Protein AF-A0AAV3PSY9-F1 (afdb_monomer_lite)

pLDDT: mean 85.39, std 13.4, range [37.62, 96.56]

Foldseek 3Di:
DCVVCVVVVHQDEEEQWPDWDADPPDPRAIFTDGPVCRVVVVVVVVVVRHDYYDYDGDDDDDPDPDDPPD

Secondary structure (DSSP, 8-state):
-HHHHHHTTPPPEEE----EEE-TTSSS-EEE---TTHHHHHHHHHHTT--EEE-----PPPSSS-----

Radius of gyration: 16.99 Å; chains: 1; bounding box: 44×22×37 Å

Organism: Lithospermum erythrorhizon (NCBI:txid34254)

Structure (mmCIF, N/CA/C/O backbone):
data_AF-A0AAV3PSY9-F1
#
_entry.id   AF-A0AAV3PSY9-F1
#
loop_
_atom_site.group_PDB
_atom_site.id
_atom_site.type_symbol
_atom_site.label_atom_id
_atom_site.label_alt_id
_atom_site.label_comp_id
_atom_site.label_asym_id
_atom_site.label_entity_id
_atom_site.label_seq_id
_atom_site.pdbx_PDB_ins_code
_atom_site.Cartn_x
_atom_site.Cartn_y
_atom_site.Cartn_z
_atom_site.occupancy
_atom_site.B_iso_or_equiv
_atom_site.auth_seq_id
_atom_site.auth_comp_id
_atom_site.auth_asym_id
_atom_site.auth_atom_id
_atom_site.pdbx_PDB_model_num
ATOM 1 N N . MET A 1 1 ? -12.558 -7.121 8.111 1.00 80.88 1 MET A N 1
ATOM 2 C CA . MET A 1 1 ? -11.116 -7.492 8.143 1.00 80.88 1 MET A CA 1
ATOM 3 C C . MET A 1 1 ? -10.342 -6.564 9.065 1.00 80.88 1 MET A C 1
ATOM 5 O O . MET A 1 1 ? -9.620 -7.062 9.913 1.00 80.88 1 MET A O 1
ATOM 9 N N . VAL A 1 2 ? -10.514 -5.240 8.944 1.00 89.06 2 VAL A N 1
ATOM 10 C CA . VAL A 1 2 ? -9.955 -4.277 9.911 1.00 89.06 2 VAL A CA 1
ATOM 11 C C . VAL A 1 2 ? -10.494 -4.529 11.323 1.00 89.06 2 VAL A C 1
ATOM 13 O O . VAL A 1 2 ? -9.715 -4.536 12.267 1.00 89.06 2 VAL A O 1
ATOM 16 N N . ASP A 1 3 ? -11.785 -4.844 11.449 1.00 91.38 3 ASP A N 1
ATOM 17 C CA . ASP A 1 3 ? -12.431 -5.139 12.737 1.00 91.38 3 ASP A CA 1
ATOM 18 C C . ASP A 1 3 ? -11.766 -6.314 13.463 1.00 91.38 3 ASP A C 1
ATOM 20 O O . ASP A 1 3 ? -11.423 -6.193 14.630 1.00 91.38 3 ASP A O 1
ATOM 24 N N . VAL A 1 4 ? -11.446 -7.390 12.737 1.00 94.12 4 VAL A N 1
ATOM 25 C CA . VAL A 1 4 ? -10.772 -8.581 13.286 1.00 94.12 4 VAL A CA 1
ATOM 26 C C . VAL A 1 4 ? -9.391 -8.239 13.857 1.00 94.12 4 VAL A C 1
ATOM 28 O O . VAL A 1 4 ? -9.002 -8.759 14.899 1.00 94.12 4 VAL A O 1
ATOM 31 N N . LEU A 1 5 ? -8.639 -7.350 13.197 1.00 92.88 5 LEU A N 1
ATOM 32 C CA . LEU A 1 5 ? -7.337 -6.896 13.698 1.00 92.88 5 LEU A CA 1
ATOM 33 C C . LEU A 1 5 ? -7.509 -6.094 14.992 1.00 92.88 5 LEU A C 1
ATOM 35 O O . LEU A 1 5 ? -6.782 -6.322 15.955 1.00 92.88 5 LEU A O 1
ATOM 39 N N . ILE A 1 6 ? -8.508 -5.209 15.036 1.00 92.25 6 ILE A N 1
ATOM 40 C CA . ILE A 1 6 ? -8.811 -4.387 16.213 1.00 92.25 6 ILE A CA 1
ATOM 41 C C . ILE A 1 6 ? -9.262 -5.259 17.393 1.00 92.25 6 ILE A C 1
ATOM 43 O O . ILE A 1 6 ? -8.776 -5.060 18.505 1.00 92.25 6 ILE A O 1
ATOM 47 N N . GLU A 1 7 ? -10.123 -6.254 17.159 1.00 95.75 7 GLU A N 1
ATOM 48 C CA . GLU A 1 7 ? -10.561 -7.224 18.177 1.00 95.75 7 GLU A CA 1
ATOM 49 C C . GLU A 1 7 ? -9.376 -7.977 18.798 1.00 95.75 7 GLU A C 1
ATOM 51 O O . GLU A 1 7 ? -9.368 -8.269 19.994 1.00 95.75 7 GLU A O 1
ATOM 56 N N . GLN A 1 8 ? -8.330 -8.229 18.009 1.00 96.56 8 GLN A N 1
ATOM 57 C CA . GLN A 1 8 ? -7.090 -8.851 18.471 1.00 96.56 8 GLN A CA 1
ATOM 58 C C . GLN A 1 8 ? -6.054 -7.858 19.025 1.00 96.56 8 GLN A C 1
ATOM 60 O O . GLN A 1 8 ? -4.914 -8.247 19.267 1.00 96.56 8 GLN A O 1
ATOM 65 N N . ASN A 1 9 ? -6.423 -6.591 19.262 1.00 93.38 9 ASN A N 1
ATOM 66 C CA . ASN A 1 9 ? -5.513 -5.515 19.685 1.00 93.38 9 ASN A CA 1
ATOM 67 C C . ASN A 1 9 ? -4.341 -5.263 18.709 1.00 93.38 9 ASN A C 1
ATOM 69 O O . ASN A 1 9 ? -3.286 -4.757 19.094 1.00 93.38 9 ASN A O 1
ATOM 73 N N . ILE A 1 10 ? -4.521 -5.585 17.427 1.00 94.75 10 ILE A N 1
ATOM 74 C CA . ILE A 1 10 ? -3.547 -5.340 16.363 1.00 94.75 10 ILE A CA 1
ATOM 75 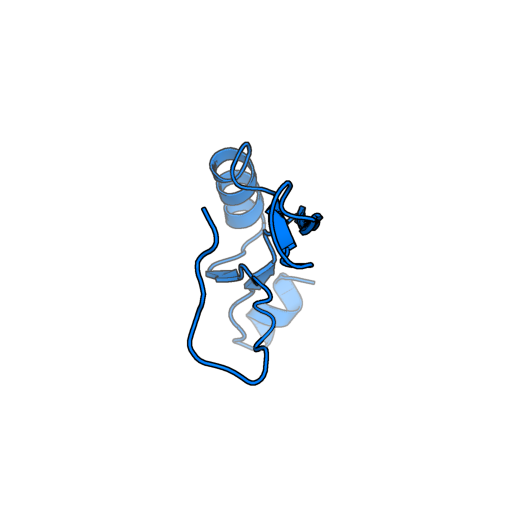C C . ILE A 1 10 ? -3.906 -4.032 15.665 1.00 94.75 10 ILE A C 1
ATOM 77 O O . ILE A 1 10 ? -5.005 -3.855 15.139 1.00 94.75 10 ILE A O 1
ATOM 81 N N . VAL A 1 11 ? -2.949 -3.108 15.609 1.00 93.88 11 VAL A N 1
ATOM 82 C CA . VAL A 1 11 ? -3.140 -1.858 14.876 1.00 93.88 11 VAL A CA 1
ATOM 83 C C . VAL A 1 11 ? -3.126 -2.164 13.364 1.00 93.88 11 VAL A C 1
ATOM 85 O O . VAL A 1 11 ? -2.182 -2.793 12.877 1.00 93.88 11 VAL A O 1
ATOM 88 N N . PRO A 1 12 ? -4.137 -1.736 12.590 1.00 93.75 12 PRO A N 1
ATOM 89 C CA . PRO A 1 12 ? -4.200 -1.992 11.153 1.00 93.75 12 PRO A CA 1
ATOM 90 C C . PRO A 1 12 ? -3.271 -1.072 10.338 1.00 93.75 12 PRO A C 1
ATOM 92 O O . PRO A 1 12 ? -3.259 0.155 10.502 1.00 93.75 12 PRO A O 1
ATOM 95 N N . CYS A 1 13 ? -2.542 -1.694 9.406 1.00 92.88 13 CYS A N 1
ATOM 96 C CA . CYS A 1 13 ? -1.640 -1.065 8.436 1.00 92.88 13 CYS A CA 1
ATOM 97 C C . CYS A 1 13 ? -2.265 -0.997 7.046 1.00 92.88 13 CYS A C 1
ATOM 99 O O . CYS A 1 13 ? -2.939 -1.944 6.638 1.00 92.88 13 CYS A O 1
ATOM 101 N N . ILE A 1 14 ? -1.903 0.019 6.262 1.00 94.62 14 ILE A N 1
ATOM 102 C CA . ILE A 1 14 ? -2.133 0.024 4.816 1.00 94.62 14 ILE A CA 1
ATOM 103 C C . ILE A 1 14 ? -0.838 0.263 4.023 1.00 94.62 14 ILE A C 1
ATOM 105 O O . ILE A 1 14 ? -0.037 1.142 4.339 1.00 94.62 14 ILE A O 1
ATOM 109 N N . LYS A 1 15 ? -0.614 -0.527 2.967 1.00 93.88 15 LYS A N 1
ATOM 110 C CA . LYS A 1 15 ? 0.461 -0.282 1.994 1.00 93.88 15 LYS A CA 1
ATOM 111 C C . LYS A 1 15 ? -0.038 0.729 0.958 1.00 93.88 15 LYS A C 1
ATOM 113 O O . LYS A 1 15 ? -1.078 0.491 0.353 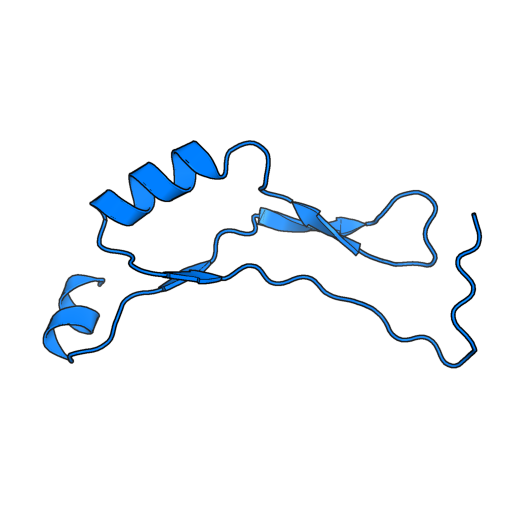1.00 93.88 15 LYS A O 1
ATOM 118 N N . VAL A 1 16 ? 0.689 1.831 0.764 1.00 94.06 16 VAL A N 1
ATOM 119 C CA . VAL A 1 16 ? 0.219 2.970 -0.055 1.00 94.06 16 VAL A CA 1
ATOM 120 C C . VAL A 1 16 ? 1.032 3.234 -1.321 1.00 94.06 16 VAL A C 1
ATOM 122 O O . VAL A 1 16 ? 0.589 4.005 -2.169 1.00 94.06 16 VAL A O 1
ATOM 125 N N . ASP A 1 17 ? 2.190 2.589 -1.493 1.00 92.62 17 ASP A N 1
ATOM 126 C CA . ASP A 1 17 ? 2.897 2.641 -2.775 1.00 92.62 17 ASP A CA 1
ATOM 127 C C . ASP A 1 17 ? 2.116 1.890 -3.867 1.00 92.62 17 ASP A C 1
ATOM 129 O O . ASP A 1 17 ? 1.567 0.810 -3.642 1.00 92.62 17 ASP A O 1
ATOM 133 N N . LYS A 1 18 ? 2.096 2.459 -5.077 1.00 92.06 18 LYS A N 1
ATOM 134 C CA . LYS A 1 18 ? 1.476 1.876 -6.281 1.00 92.06 18 LYS A CA 1
ATOM 135 C C . LYS A 1 18 ? 2.451 0.976 -7.057 1.00 92.06 18 LYS A C 1
ATOM 137 O O . LYS A 1 18 ? 2.241 0.708 -8.238 1.00 92.06 18 LYS A O 1
ATOM 142 N N . GLY A 1 19 ? 3.509 0.507 -6.393 1.00 90.75 19 GLY A N 1
ATOM 143 C CA . GLY A 1 19 ? 4.531 -0.363 -6.964 1.00 90.75 19 GLY A CA 1
ATOM 144 C C . GLY A 1 19 ? 5.727 0.366 -7.577 1.00 90.75 19 GLY A C 1
ATOM 145 O O . GLY A 1 19 ? 5.765 1.595 -7.693 1.00 90.75 19 GLY A O 1
ATOM 146 N N . LEU A 1 20 ? 6.719 -0.445 -7.946 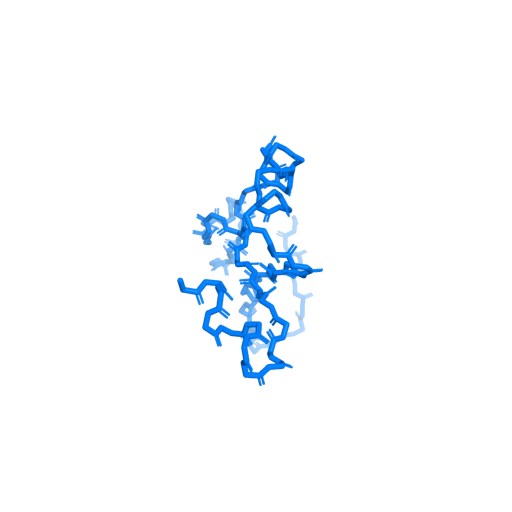1.00 91.44 20 LEU A N 1
ATOM 147 C CA . LEU A 1 20 ? 7.986 -0.018 -8.527 1.00 91.44 20 LEU A CA 1
ATOM 148 C C . LEU A 1 20 ? 7.848 0.227 -10.024 1.00 91.44 20 LEU A C 1
ATOM 150 O O . LEU A 1 20 ? 7.155 -0.502 -10.732 1.00 91.44 20 LEU A O 1
ATOM 154 N N . VAL A 1 21 ? 8.585 1.212 -10.508 1.00 90.75 21 VAL A N 1
ATOM 155 C CA . VAL A 1 21 ? 8.747 1.513 -11.924 1.00 90.75 21 VAL A CA 1
ATOM 156 C C . VAL A 1 21 ? 10.208 1.801 -12.241 1.00 90.75 21 VAL A C 1
ATOM 158 O O . VAL A 1 21 ? 10.926 2.316 -11.381 1.00 90.75 21 VAL A O 1
ATOM 161 N N . PRO A 1 22 ? 10.666 1.483 -13.461 1.00 88.56 22 PRO A N 1
ATOM 162 C CA . PRO A 1 22 ? 12.034 1.766 -13.863 1.00 88.56 22 PRO A CA 1
ATOM 163 C C . PRO A 1 22 ? 12.302 3.273 -13.816 1.00 88.56 22 PRO A C 1
ATOM 165 O O . PRO A 1 22 ? 11.480 4.087 -14.252 1.00 88.56 22 PRO A O 1
ATOM 168 N N . LEU A 1 23 ? 13.456 3.641 -13.262 1.00 85.88 23 LEU A N 1
ATOM 169 C CA . LEU A 1 23 ? 13.937 5.014 -13.267 1.00 85.88 23 LEU A CA 1
ATOM 170 C C . LEU A 1 23 ? 14.683 5.260 -14.584 1.00 85.88 23 LEU A C 1
ATOM 172 O O . LEU A 1 23 ? 15.725 4.658 -14.841 1.00 85.88 23 LEU A O 1
ATOM 176 N N . ALA A 1 24 ? 14.124 6.119 -15.437 1.00 84.75 24 ALA A N 1
ATOM 177 C CA . ALA A 1 24 ? 14.727 6.451 -16.723 1.00 84.75 24 ALA A CA 1
ATOM 178 C C . ALA A 1 24 ? 16.122 7.069 -16.527 1.00 84.75 24 ALA A C 1
ATOM 180 O O . ALA A 1 24 ? 16.314 7.905 -15.647 1.00 84.75 24 ALA A O 1
ATOM 181 N N . GLY A 1 25 ? 17.093 6.643 -17.338 1.00 80.50 25 GLY A N 1
ATOM 182 C CA . GLY A 1 25 ? 18.478 7.118 -17.248 1.00 80.50 25 GLY A CA 1
ATOM 183 C C . GLY A 1 25 ? 19.287 6.533 -16.086 1.00 80.50 25 GLY A C 1
ATOM 184 O O . GLY A 1 25 ? 20.397 6.982 -15.846 1.00 80.50 25 GLY A O 1
ATOM 185 N N . SER A 1 26 ? 18.759 5.543 -15.360 1.00 77.25 26 SER A N 1
ATOM 186 C CA . SER A 1 26 ? 19.493 4.861 -14.289 1.00 77.25 26 SER A CA 1
ATOM 187 C C . SER A 1 26 ? 19.925 3.450 -14.673 1.00 77.25 26 SER A C 1
ATOM 189 O O . SER A 1 26 ? 19.323 2.805 -15.530 1.00 77.25 26 SER A O 1
ATOM 191 N N . ASN A 1 27 ? 20.948 2.951 -13.976 1.00 75.38 27 ASN A N 1
ATOM 192 C CA . ASN A 1 27 ? 21.540 1.631 -14.185 1.00 75.38 27 ASN A CA 1
ATOM 193 C C . ASN A 1 27 ? 20.660 0.509 -13.593 1.00 75.38 27 ASN A C 1
ATOM 195 O O . ASN A 1 27 ? 21.016 -0.120 -12.602 1.00 75.38 27 ASN A O 1
ATOM 199 N N . ASP A 1 28 ? 19.476 0.310 -14.179 1.00 78.19 28 ASP A N 1
ATOM 200 C CA . ASP A 1 28 ? 18.468 -0.689 -13.778 1.00 78.19 28 ASP A CA 1
ATOM 201 C C . ASP A 1 28 ? 17.790 -0.419 -12.412 1.00 78.19 28 ASP A C 1
ATOM 203 O O . ASP A 1 28 ? 17.139 -1.288 -11.819 1.00 78.19 28 ASP A O 1
ATOM 207 N N . ASN A 1 29 ? 17.898 0.816 -11.910 1.00 81.69 29 ASN A N 1
ATOM 208 C CA . ASN A 1 29 ? 17.225 1.245 -10.683 1.00 81.69 29 ASN A CA 1
ATOM 209 C C . ASN A 1 29 ? 15.721 1.444 -10.894 1.00 81.69 29 ASN A C 1
ATOM 211 O O . ASN A 1 29 ? 15.230 1.690 -11.997 1.00 81.69 29 ASN A O 1
ATOM 215 N N . SER A 1 30 ? 14.973 1.356 -9.797 1.00 88.75 30 SER A N 1
ATOM 216 C CA . SER A 1 30 ? 13.528 1.571 -9.778 1.00 88.75 30 SER A CA 1
ATOM 217 C C . SER A 1 30 ? 13.143 2.597 -8.716 1.00 88.75 30 SER A C 1
ATOM 219 O O . SER A 1 30 ? 13.849 2.774 -7.727 1.00 88.75 30 SER A O 1
ATOM 221 N N . TRP A 1 31 ? 12.007 3.259 -8.913 1.00 87.50 31 TRP A N 1
ATOM 222 C CA . TRP A 1 31 ? 11.383 4.148 -7.933 1.00 87.50 31 TRP A CA 1
ATOM 223 C C . TRP A 1 31 ? 9.921 3.751 -7.728 1.00 87.50 31 TRP A C 1
ATOM 225 O O . TRP A 1 31 ? 9.333 3.084 -8.576 1.00 87.50 31 TRP A O 1
ATOM 235 N N . CYS A 1 32 ? 9.327 4.125 -6.597 1.00 90.81 32 CYS A N 1
ATOM 236 C CA . CYS A 1 32 ? 7.931 3.798 -6.312 1.00 90.81 32 CYS A CA 1
ATOM 237 C C . CYS A 1 32 ? 6.977 4.918 -6.702 1.00 90.81 32 CYS A C 1
ATOM 239 O O . CYS A 1 32 ? 7.212 6.083 -6.388 1.00 90.81 32 CYS A O 1
ATOM 241 N N . LYS A 1 33 ? 5.867 4.542 -7.338 1.00 90.69 33 LYS A N 1
ATOM 242 C CA . LYS A 1 33 ? 4.762 5.449 -7.670 1.00 90.69 33 LYS A CA 1
ATOM 243 C C . LYS A 1 33 ? 3.768 5.566 -6.519 1.00 90.69 33 LYS A C 1
ATOM 245 O O . LYS A 1 33 ? 3.698 4.697 -5.654 1.00 90.69 33 LYS A O 1
ATOM 250 N N . GLY A 1 34 ? 2.925 6.599 -6.574 1.00 89.12 34 GLY A N 1
ATOM 251 C CA . GLY A 1 34 ? 1.769 6.747 -5.680 1.00 89.12 34 GLY A CA 1
ATOM 252 C C . GLY A 1 34 ? 1.724 8.044 -4.882 1.00 89.12 34 GLY A C 1
ATOM 253 O O . GLY A 1 34 ? 0.789 8.224 -4.111 1.00 89.12 34 GLY A O 1
ATOM 254 N N . ILE A 1 35 ? 2.691 8.947 -5.072 1.00 91.69 35 ILE A N 1
ATOM 255 C CA . ILE A 1 35 ? 2.745 10.207 -4.323 1.00 91.69 35 ILE A CA 1
ATOM 256 C C . ILE A 1 35 ? 1.658 11.198 -4.765 1.00 91.69 35 ILE A C 1
ATOM 258 O O . ILE A 1 35 ? 1.176 11.976 -3.949 1.00 91.69 35 ILE A O 1
ATOM 262 N N . ASP A 1 36 ? 1.221 11.115 -6.024 1.00 91.69 36 ASP A N 1
ATOM 263 C CA . ASP A 1 36 ? 0.302 12.072 -6.657 1.00 91.69 36 ASP A CA 1
ATOM 264 C C . ASP A 1 36 ? -1.086 12.119 -6.001 1.00 91.69 36 ASP A C 1
ATOM 266 O O . ASP A 1 36 ? -1.726 13.163 -5.963 1.00 91.69 36 ASP A O 1
ATOM 270 N N . ASP A 1 37 ? -1.547 10.989 -5.463 1.00 89.44 37 ASP A N 1
ATOM 271 C CA . ASP A 1 37 ? -2.878 10.838 -4.857 1.00 89.44 37 ASP A CA 1
ATOM 272 C C . ASP A 1 37 ? -2.793 10.472 -3.362 1.00 89.44 37 ASP A C 1
ATOM 274 O O . ASP A 1 37 ? -3.753 10.009 -2.745 1.00 89.44 37 ASP A O 1
ATOM 278 N N . LEU A 1 38 ? -1.619 10.670 -2.750 1.00 91.94 38 LEU A N 1
ATOM 279 C CA . LEU A 1 38 ? -1.331 10.166 -1.408 1.00 91.94 38 LEU A CA 1
ATOM 280 C C . LEU A 1 38 ? -2.269 10.752 -0.343 1.00 91.94 38 LEU A C 1
ATOM 282 O O . LEU A 1 38 ? -2.731 10.027 0.536 1.00 91.94 38 LEU A O 1
ATOM 286 N N . ALA A 1 39 ? -2.588 12.045 -0.440 1.00 92.19 39 ALA A N 1
ATOM 287 C CA . ALA A 1 39 ? -3.458 12.729 0.517 1.00 92.19 39 ALA A CA 1
ATOM 288 C C . ALA A 1 39 ? -4.905 12.204 0.479 1.00 92.19 39 ALA A C 1
ATOM 290 O O . ALA A 1 39 ? -5.489 11.921 1.526 1.00 92.19 39 ALA A O 1
ATOM 291 N N . SER A 1 40 ? -5.458 12.029 -0.725 1.00 91.50 40 SER A N 1
ATOM 292 C CA . SER A 1 40 ? -6.800 11.470 -0.937 1.00 91.50 40 SER A CA 1
ATOM 293 C C . SER A 1 40 ? -6.877 10.029 -0.424 1.00 91.50 40 SER A C 1
ATOM 295 O O . SER A 1 40 ? -7.759 9.679 0.365 1.00 91.50 40 SER A O 1
ATOM 297 N N . CYS A 1 41 ? -5.870 9.220 -0.770 1.00 92.12 41 CYS A N 1
ATOM 298 C CA . CYS A 1 41 ? -5.711 7.858 -0.274 1.00 92.12 41 CYS A CA 1
ATOM 299 C C . CYS A 1 41 ? -5.675 7.802 1.263 1.00 92.12 41 CYS A C 1
ATOM 301 O O . CYS A 1 41 ? -6.406 7.020 1.868 1.00 92.12 41 CYS A O 1
ATOM 303 N N . PHE A 1 42 ? -4.862 8.637 1.919 1.00 92.94 42 PHE A N 1
ATOM 304 C CA . PHE A 1 42 ? -4.774 8.664 3.383 1.00 92.94 42 PHE A CA 1
ATOM 305 C C . PHE A 1 42 ? -6.103 9.010 4.052 1.00 92.94 42 PHE A C 1
ATOM 307 O O . PHE A 1 42 ? -6.468 8.345 5.022 1.00 92.94 42 PHE A O 1
ATOM 314 N N . ALA A 1 43 ? -6.848 9.986 3.527 1.00 93.69 43 ALA A N 1
ATOM 315 C CA . ALA A 1 43 ? -8.163 10.328 4.061 1.00 93.69 43 ALA A CA 1
ATOM 316 C C . ALA A 1 43 ? -9.132 9.133 3.984 1.00 93.69 43 ALA A C 1
ATOM 318 O O . ALA A 1 43 ? -9.772 8.790 4.981 1.00 93.69 43 ALA A O 1
ATOM 319 N N . ALA A 1 44 ? -9.176 8.446 2.838 1.00 93.69 44 ALA A N 1
ATOM 320 C CA . ALA A 1 44 ? -10.024 7.272 2.645 1.00 93.69 44 ALA A CA 1
ATOM 321 C C . ALA A 1 44 ? -9.630 6.102 3.566 1.00 93.69 44 ALA A C 1
ATOM 323 O O . ALA A 1 44 ? -10.494 5.480 4.186 1.00 93.69 44 ALA A O 1
ATOM 324 N N . TYR A 1 45 ? -8.333 5.807 3.705 1.00 93.69 45 TYR A N 1
ATOM 325 C CA . TYR A 1 45 ? -7.866 4.709 4.560 1.00 93.69 45 TYR A CA 1
ATOM 326 C C . TYR A 1 45 ? -8.016 5.004 6.053 1.00 93.69 45 TYR A C 1
ATOM 328 O O . TYR A 1 45 ? -8.267 4.089 6.840 1.00 93.69 45 TYR A O 1
ATOM 336 N N . TYR A 1 46 ? -7.913 6.272 6.452 1.00 92.75 46 TYR A N 1
ATOM 337 C CA . TYR A 1 46 ? -8.144 6.673 7.834 1.00 92.75 46 TYR A CA 1
ATOM 338 C C . TYR A 1 46 ? -9.601 6.440 8.254 1.00 92.75 46 TYR A C 1
ATOM 340 O O . TYR A 1 46 ? -9.845 5.939 9.357 1.00 92.75 46 TYR A O 1
ATOM 348 N N . GLN A 1 47 ? -10.554 6.744 7.360 1.00 92.75 47 GLN A N 1
ATOM 349 C CA . GLN A 1 47 ? -11.980 6.443 7.546 1.00 92.75 47 GLN A CA 1
ATOM 350 C C . GLN A 1 47 ? -12.246 4.935 7.628 1.00 92.75 47 GLN A C 1
ATOM 352 O O . GLN A 1 47 ? -13.102 4.505 8.393 1.00 92.75 47 GLN A O 1
ATOM 357 N N . GLN A 1 48 ? -11.471 4.128 6.900 1.00 91.38 48 GLN A N 1
ATOM 358 C CA . GLN A 1 48 ? -11.535 2.661 6.946 1.00 91.38 48 GLN A CA 1
ATOM 359 C C . GLN A 1 48 ? -10.831 2.052 8.173 1.00 91.38 48 GLN A C 1
ATOM 361 O O . GLN A 1 48 ? -10.807 0.834 8.323 1.00 91.38 48 GLN A O 1
ATOM 366 N N . GLY A 1 49 ? -10.250 2.876 9.053 1.00 91.62 49 GLY A N 1
ATOM 367 C CA . GLY A 1 49 ? -9.667 2.440 10.322 1.00 91.62 49 GLY A CA 1
ATOM 368 C C . GLY A 1 49 ? -8.156 2.203 10.309 1.00 91.62 49 GLY A C 1
ATOM 369 O O . GLY A 1 49 ? -7.607 1.899 11.364 1.00 91.62 49 GLY A O 1
ATOM 370 N N . ALA A 1 50 ? -7.455 2.396 9.184 1.00 92.31 50 ALA A N 1
ATOM 371 C CA . ALA A 1 50 ? -5.993 2.315 9.156 1.00 92.31 50 ALA A CA 1
ATOM 372 C C . ALA A 1 50 ? -5.361 3.423 10.020 1.00 92.31 50 ALA A C 1
ATOM 374 O O . ALA A 1 50 ? -5.853 4.558 10.069 1.00 92.31 50 ALA A O 1
ATOM 375 N N . ARG A 1 51 ? -4.266 3.098 10.718 1.00 92.50 51 ARG A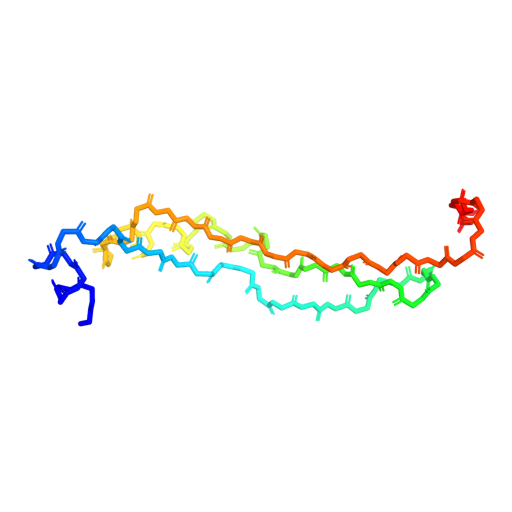 N 1
ATOM 376 C CA . ARG A 1 51 ? -3.580 4.045 11.626 1.00 92.50 51 ARG A CA 1
ATOM 377 C C . ARG A 1 51 ? -2.108 4.259 11.315 1.00 92.50 51 ARG A C 1
ATOM 379 O O . ARG A 1 51 ? -1.517 5.205 11.819 1.00 92.50 51 ARG A O 1
ATOM 386 N N . PHE A 1 52 ? -1.538 3.436 10.447 1.00 92.50 52 PHE A N 1
ATOM 387 C CA . PHE A 1 52 ? -0.207 3.648 9.902 1.00 92.50 52 PHE A CA 1
ATOM 388 C C . PHE A 1 52 ? -0.147 3.190 8.451 1.00 92.50 52 PHE A C 1
ATOM 390 O O . PHE A 1 52 ? -0.921 2.337 8.007 1.00 92.50 52 PHE A O 1
ATOM 397 N N . ALA A 1 53 ? 0.786 3.784 7.717 1.00 94.38 53 ALA A N 1
ATOM 398 C CA . ALA A 1 53 ? 1.015 3.500 6.316 1.00 94.38 53 ALA A CA 1
ATOM 399 C C . ALA A 1 53 ? 2.422 2.937 6.111 1.00 94.38 53 ALA A C 1
ATOM 401 O O . ALA A 1 53 ? 3.362 3.304 6.817 1.00 94.38 53 ALA A O 1
ATOM 402 N N . LYS A 1 54 ? 2.570 2.068 5.111 1.00 94.19 54 LYS A N 1
ATOM 403 C CA . LYS A 1 54 ? 3.865 1.562 4.657 1.00 94.19 54 LYS A CA 1
ATOM 404 C C . LYS A 1 54 ? 4.111 1.962 3.208 1.00 94.19 54 LYS A C 1
ATOM 406 O O . LYS A 1 54 ? 3.257 1.741 2.349 1.00 94.19 54 LYS A O 1
ATOM 411 N N . TRP A 1 55 ? 5.315 2.462 2.953 1.00 94.31 55 TRP A N 1
ATOM 412 C CA . TRP A 1 55 ? 5.866 2.701 1.624 1.00 94.31 55 TRP A CA 1
ATOM 413 C C . TRP A 1 55 ? 7.154 1.897 1.473 1.00 94.31 55 TRP A C 1
ATOM 415 O O . TRP A 1 55 ? 8.023 1.958 2.343 1.00 94.31 55 TRP A O 1
ATOM 425 N N . CYS A 1 56 ? 7.288 1.129 0.395 1.00 92.06 56 CYS A N 1
ATOM 426 C CA . CYS A 1 56 ? 8.465 0.294 0.169 1.00 92.06 56 CYS A CA 1
ATOM 427 C C . CYS A 1 56 ? 9.153 0.689 -1.132 1.00 92.06 56 CYS A C 1
ATOM 429 O O . CYS A 1 56 ? 8.551 0.537 -2.183 1.00 92.06 56 CYS A O 1
ATOM 431 N N . THR A 1 57 ? 10.399 1.162 -1.066 1.00 88.88 57 THR A N 1
ATOM 432 C CA . THR A 1 57 ? 11.260 1.363 -2.241 1.00 88.88 57 THR A CA 1
ATOM 433 C C . THR A 1 57 ? 12.314 0.264 -2.306 1.00 88.88 57 THR A C 1
ATOM 435 O O . THR A 1 57 ? 12.721 -0.260 -1.268 1.00 88.88 57 THR A O 1
ATOM 438 N N . VAL A 1 58 ? 12.762 -0.079 -3.510 1.00 87.38 5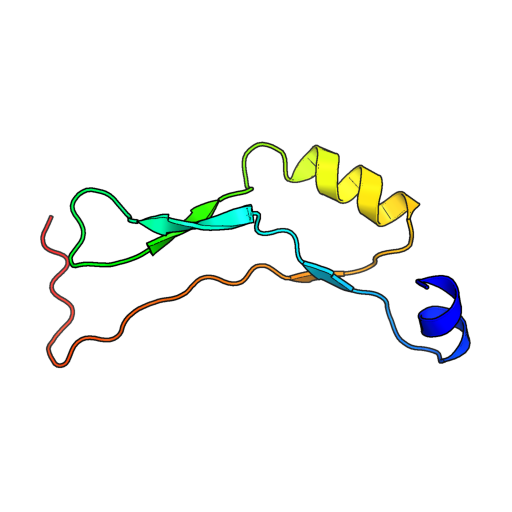8 VAL A N 1
ATOM 439 C CA . VAL A 1 58 ? 13.803 -1.088 -3.722 1.00 87.38 58 VAL A CA 1
ATOM 440 C C . VAL A 1 58 ? 15.024 -0.413 -4.315 1.00 87.38 58 VAL A C 1
ATOM 442 O O . VAL A 1 58 ? 14.953 0.203 -5.375 1.00 87.38 58 VAL A O 1
ATOM 445 N N . VAL A 1 59 ? 16.148 -0.557 -3.619 1.00 82.88 59 VAL A N 1
ATOM 446 C CA . VAL A 1 59 ? 17.457 -0.085 -4.066 1.00 82.88 59 VAL A CA 1
ATOM 447 C C . VAL A 1 59 ? 18.291 -1.306 -4.420 1.00 82.88 59 VAL A C 1
ATOM 449 O O . VAL A 1 59 ? 18.434 -2.218 -3.606 1.00 82.88 59 VAL A O 1
ATOM 452 N N . LYS A 1 60 ? 18.829 -1.334 -5.640 1.00 79.56 60 LYS A N 1
ATOM 453 C CA . LYS A 1 60 ? 19.802 -2.348 -6.048 1.00 79.56 60 LYS A CA 1
ATOM 454 C C . LYS A 1 60 ? 21.183 -1.889 -5.601 1.00 79.56 60 LYS A C 1
ATOM 456 O O . LYS A 1 60 ? 21.598 -0.778 -5.922 1.00 79.56 60 LYS A O 1
ATOM 461 N N . ILE A 1 61 ? 21.871 -2.734 -4.843 1.00 77.19 61 ILE A N 1
ATOM 462 C CA . ILE A 1 61 ? 23.274 -2.522 -4.494 1.00 77.19 61 ILE A CA 1
ATOM 463 C C . ILE A 1 61 ? 24.103 -3.218 -5.571 1.00 77.19 61 ILE A C 1
ATOM 465 O O . ILE A 1 61 ? 23.961 -4.421 -5.769 1.00 77.19 61 ILE A O 1
ATOM 469 N N . LEU A 1 62 ? 24.915 -2.451 -6.294 1.00 70.75 62 LEU A N 1
ATOM 470 C CA . LEU A 1 62 ? 25.894 -2.975 -7.245 1.00 70.75 62 LEU A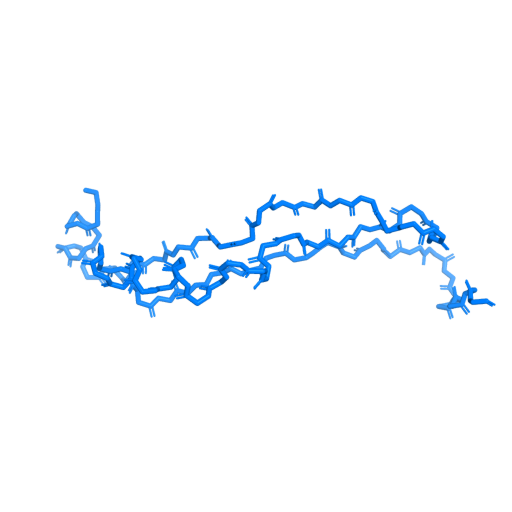 CA 1
ATOM 471 C C . LEU A 1 62 ? 27.258 -3.052 -6.541 1.00 70.75 62 LEU A C 1
ATOM 473 O O . LEU A 1 62 ? 27.577 -2.181 -5.732 1.00 70.75 62 LEU A O 1
ATOM 477 N N . ASP A 1 63 ? 28.057 -4.076 -6.843 1.00 64.25 63 ASP A N 1
ATOM 478 C CA . ASP A 1 63 ? 29.441 -4.201 -6.369 1.00 64.25 63 ASP A CA 1
ATOM 479 C C . ASP A 1 63 ? 30.309 -3.075 -6.963 1.00 64.25 63 ASP A C 1
ATOM 481 O O . ASP A 1 63 ? 30.722 -3.130 -8.121 1.00 64.25 63 ASP A O 1
ATOM 485 N N . GLY A 1 64 ? 30.565 -2.020 -6.185 1.00 61.06 64 GLY A N 1
ATOM 486 C CA . GLY A 1 64 ? 31.453 -0.917 -6.566 1.00 61.06 64 GLY A CA 1
ATOM 487 C C . GLY A 1 64 ? 31.031 0.428 -5.971 1.00 61.06 64 GLY A C 1
ATOM 488 O O . GLY A 1 64 ? 29.862 0.604 -5.623 1.00 61.06 64 GLY A O 1
ATOM 489 N N . PRO A 1 65 ? 31.964 1.393 -5.817 1.00 51.50 65 PRO A N 1
ATOM 490 C CA . PRO A 1 65 ? 31.659 2.660 -5.176 1.00 51.50 65 PRO A CA 1
ATOM 491 C C . PRO A 1 65 ? 30.595 3.359 -6.014 1.00 51.50 65 PRO A C 1
ATOM 493 O O . PRO A 1 65 ? 30.759 3.546 -7.216 1.00 51.50 65 PRO A O 1
ATOM 496 N N . PHE A 1 66 ? 29.484 3.661 -5.355 1.00 52.56 66 PHE A N 1
ATOM 497 C CA . PHE A 1 66 ? 28.379 4.509 -5.775 1.00 52.56 66 PHE A CA 1
ATOM 498 C C . PHE A 1 66 ? 28.759 5.502 -6.892 1.00 52.56 66 PHE A C 1
ATOM 500 O O . PHE A 1 66 ? 29.180 6.623 -6.623 1.00 52.56 66 PHE A O 1
ATOM 507 N N . ASN A 1 67 ? 28.617 5.094 -8.155 1.00 50.34 67 ASN A N 1
ATOM 508 C CA . ASN A 1 67 ? 28.702 6.008 -9.286 1.00 50.34 67 ASN A CA 1
ATOM 509 C C . ASN A 1 67 ? 27.277 6.468 -9.591 1.00 50.34 67 ASN A C 1
ATOM 511 O O . ASN A 1 67 ? 26.537 5.814 -10.326 1.00 50.34 67 ASN A O 1
ATOM 515 N N . LEU A 1 68 ? 26.892 7.601 -8.997 1.00 49.53 68 LEU A N 1
ATOM 516 C CA . LEU A 1 68 ? 25.873 8.478 -9.571 1.00 49.53 68 LEU A CA 1
ATOM 517 C C . LEU A 1 68 ? 26.428 8.990 -10.905 1.00 49.53 68 LEU A C 1
ATOM 519 O O . LEU A 1 68 ? 27.047 10.046 -10.970 1.00 49.53 68 LEU A O 1
ATOM 523 N N . GLY A 1 69 ? 26.255 8.190 -11.954 1.00 47.75 69 GLY A N 1
ATOM 524 C CA . GLY A 1 69 ? 26.388 8.641 -13.331 1.00 47.75 69 GLY A CA 1
ATOM 525 C C . GLY A 1 69 ? 25.170 9.483 -13.683 1.00 47.75 69 GLY A C 1
ATOM 526 O O . GLY A 1 69 ? 24.196 8.966 -14.224 1.00 47.75 69 GLY A O 1
ATOM 527 N N . CYS A 1 70 ? 25.208 10.748 -13.277 1.00 37.62 70 CYS A N 1
ATOM 528 C CA . CYS A 1 70 ? 24.603 11.836 -14.034 1.00 37.62 70 CYS A CA 1
ATOM 529 C C . CYS A 1 70 ? 25.508 12.197 -15.217 1.00 37.62 70 CYS A C 1
ATOM 531 O O . CYS A 1 70 ? 26.747 12.136 -15.037 1.00 37.62 70 CYS A O 1
#

Sequence (70 aa):
MVDVLIEQNIVPCIKVDKGLVPLAGSNDNSWCKGIDDLASCFAAYYQQGARFAKWCTVVKILDGPFNLGC

InterPro domains:
  IPR000741 Fructose-bisphosphate aldolase, class-I [PF00274] (1-62)
  IPR000741 Fructose-bisphosphate aldolase, class-I [PTHR11627] (1-61)
  IPR013785 Aldolase-type TIM barrel [G3DSA:3.20.20.70] (1-69)